Protein AF-A0A527G860-F1 (afdb_monomer_lite)

Foldseek 3Di:
DPPDPDDDDDPDDDDDDDPVQDALEDEPVVVVCCVVPVVVVCCCRPVVDDDDDDPDDPPDPVVVVVLLLQLVQQLQVPDWALPDPCSLVSSLVSSVVSCVVSVDDPVNCVVVVVVSSVVSVVVSVVCVVCRVVDPGKDAQDKADFDQDDDPSRTYIYTDRMD

Structure (mmCIF, N/CA/C/O backbone):
data_AF-A0A527G860-F1
#
_entry.id   AF-A0A527G860-F1
#
loop_
_atom_site.group_PDB
_atom_site.id
_atom_site.type_symbol
_atom_site.label_atom_id
_atom_site.label_alt_id
_atom_site.label_comp_id
_atom_site.label_asym_id
_atom_site.label_entity_id
_atom_site.label_seq_id
_atom_site.pdbx_PDB_ins_code
_atom_site.Cartn_x
_atom_site.Cartn_y
_atom_site.Cartn_z
_atom_site.occupancy
_atom_site.B_iso_or_equiv
_atom_site.auth_seq_id
_atom_site.auth_comp_id
_atom_site.auth_asym_id
_atom_site.auth_atom_id
_atom_site.pdbx_PDB_model_num
ATOM 1 N N . LEU A 1 1 ? -25.649 38.087 17.304 1.00 53.19 1 LEU A N 1
ATOM 2 C CA . LEU A 1 1 ? -26.066 36.670 17.282 1.00 53.19 1 LEU A CA 1
ATOM 3 C C . LEU A 1 1 ? -25.021 35.874 18.060 1.00 53.19 1 LEU A C 1
ATOM 5 O O . LEU A 1 1 ? -24.151 35.315 17.420 1.00 53.19 1 LEU A O 1
ATOM 9 N N . ASP A 1 2 ? -25.034 35.932 19.401 1.00 62.81 2 ASP A N 1
ATOM 10 C CA . ASP A 1 2 ? -24.260 35.002 20.257 1.00 62.81 2 ASP A CA 1
ATOM 11 C C . ASP A 1 2 ? -24.651 35.114 21.754 1.00 62.81 2 ASP A C 1
ATOM 13 O O . ASP A 1 2 ? -23.828 35.273 22.649 1.00 62.81 2 ASP A O 1
ATOM 17 N N . THR A 1 3 ? -25.956 35.117 22.043 1.00 73.69 3 THR A N 1
ATOM 18 C CA . THR A 1 3 ? -26.522 35.189 23.409 1.00 73.69 3 THR A CA 1
ATOM 19 C C . THR A 1 3 ? -27.064 33.830 23.869 1.00 73.69 3 THR A C 1
ATOM 21 O O . THR A 1 3 ? -28.072 33.754 24.569 1.00 73.69 3 THR A O 1
ATOM 24 N N . GLY A 1 4 ? -26.431 32.738 23.434 1.00 80.44 4 GLY A N 1
ATOM 25 C CA . GLY A 1 4 ? -26.739 31.395 23.925 1.00 80.44 4 GLY A CA 1
ATOM 26 C C . GLY A 1 4 ? -26.104 31.140 25.299 1.00 80.44 4 GLY A C 1
ATOM 27 O O . GLY A 1 4 ? -25.052 31.711 25.600 1.00 80.44 4 GLY A O 1
ATOM 28 N N . PRO A 1 5 ? -26.706 30.295 26.156 1.00 80.69 5 PRO A N 1
ATOM 29 C CA . PRO A 1 5 ? -26.067 29.879 27.399 1.00 80.69 5 PRO A CA 1
ATOM 30 C C . PRO A 1 5 ? -24.734 29.182 27.097 1.00 80.69 5 PRO A C 1
ATOM 32 O O . PRO A 1 5 ? -24.641 28.370 26.176 1.00 80.69 5 PRO A O 1
ATOM 35 N N . ARG A 1 6 ? -23.695 29.492 27.884 1.00 78.38 6 ARG A N 1
ATOM 36 C CA . ARG A 1 6 ? -22.412 28.781 27.824 1.00 78.38 6 ARG A CA 1
ATOM 37 C C . ARG A 1 6 ? -22.654 27.304 28.119 1.00 78.38 6 ARG A C 1
ATOM 39 O O . ARG A 1 6 ? -23.093 26.965 29.214 1.00 78.38 6 ARG A O 1
ATOM 46 N N . GLN A 1 7 ? -22.368 26.452 27.143 1.00 84.31 7 GLN A N 1
ATOM 47 C CA . GLN A 1 7 ? -22.425 25.007 27.296 1.00 84.31 7 GLN A CA 1
ATOM 48 C C . GLN A 1 7 ? -21.016 24.468 27.524 1.00 84.31 7 GLN A C 1
ATOM 50 O O . GLN A 1 7 ? -20.087 24.815 26.792 1.00 84.31 7 GLN A O 1
ATOM 55 N N . ASP A 1 8 ? -20.866 23.622 28.538 1.00 85.62 8 ASP A N 1
ATOM 56 C CA . ASP A 1 8 ? -19.604 22.938 28.791 1.00 85.62 8 ASP A CA 1
ATOM 57 C C . ASP A 1 8 ? -19.273 21.972 27.648 1.00 85.62 8 ASP A C 1
ATOM 59 O O . ASP A 1 8 ? -20.151 21.335 27.056 1.00 85.62 8 ASP A O 1
ATOM 63 N N . PHE A 1 9 ? -17.981 21.841 27.344 1.00 83.56 9 PHE A N 1
ATOM 64 C CA . PHE A 1 9 ? -17.512 20.850 26.383 1.00 83.56 9 PHE A CA 1
ATOM 65 C C . PHE A 1 9 ? -17.802 19.433 26.883 1.00 83.56 9 PHE A C 1
ATOM 67 O O . PHE A 1 9 ? -17.647 19.130 28.068 1.00 83.56 9 PHE A O 1
ATOM 74 N N . ALA A 1 10 ? -18.156 18.536 25.961 1.00 82.94 10 ALA A N 1
ATOM 75 C CA . ALA A 1 10 ? -18.294 17.124 26.287 1.00 82.94 10 ALA A CA 1
ATOM 76 C C . ALA A 1 10 ? -16.963 16.572 26.846 1.00 82.94 10 ALA A C 1
ATOM 78 O O . ALA A 1 10 ? -15.895 16.852 26.286 1.00 82.94 10 ALA A O 1
ATOM 79 N N . PRO A 1 11 ? -16.997 15.778 27.932 1.00 84.81 11 PRO A N 1
ATOM 80 C CA . PRO A 1 11 ? -15.796 15.160 28.472 1.00 84.81 11 PRO A CA 1
ATOM 81 C C . PRO A 1 11 ? -15.183 14.199 27.448 1.00 84.81 11 PRO A C 1
ATOM 83 O O . PRO A 1 11 ? -15.885 13.608 26.624 1.00 84.81 11 PRO A O 1
ATOM 86 N N . ARG A 1 12 ? -13.859 14.010 27.517 1.00 79.19 12 ARG A N 1
ATOM 87 C CA . ARG A 1 12 ? -13.165 13.057 26.639 1.00 79.19 12 ARG A CA 1
ATOM 88 C C . ARG A 1 12 ? -13.787 11.659 26.788 1.00 79.19 12 ARG A C 1
ATOM 90 O O . ARG A 1 12 ? -13.852 11.161 27.915 1.00 79.19 12 ARG A O 1
ATOM 97 N N . PRO A 1 13 ? -14.211 11.012 25.687 1.00 77.50 13 PRO A N 1
ATOM 98 C CA . PRO A 1 13 ? -14.780 9.672 25.750 1.00 77.50 13 PRO A CA 1
ATOM 99 C C . PRO A 1 13 ? -13.743 8.684 26.295 1.00 77.50 13 PRO A C 1
ATOM 101 O O . PRO A 1 13 ? -12.568 8.787 25.973 1.00 77.50 13 PRO A O 1
ATOM 104 N N . GLN A 1 14 ? -14.166 7.720 27.114 1.00 85.81 14 GLN A N 1
ATOM 105 C CA . GLN A 1 14 ? -13.299 6.666 27.663 1.00 85.81 14 GLN A CA 1
ATOM 106 C C . GLN A 1 14 ? -13.870 5.278 27.326 1.00 85.81 14 GLN A C 1
ATOM 108 O O . GLN A 1 14 ? -14.407 4.599 28.206 1.00 85.81 14 GLN A O 1
ATOM 113 N N . PRO A 1 15 ? -13.827 4.855 26.050 1.00 82.88 15 PRO A N 1
ATOM 114 C CA . PRO A 1 15 ? -14.430 3.609 25.607 1.00 82.88 15 PRO A CA 1
ATOM 115 C C . PRO A 1 15 ? -13.745 2.418 26.280 1.00 82.88 15 PRO A C 1
ATOM 117 O O . PRO A 1 15 ? -12.529 2.244 26.209 1.00 82.88 15 PRO A O 1
ATOM 120 N N . LYS A 1 16 ? -14.552 1.573 26.922 1.00 89.62 16 LYS A N 1
ATOM 121 C CA . LYS A 1 16 ? -14.124 0.320 27.557 1.00 89.62 16 LYS A CA 1
ATOM 122 C C . LYS A 1 16 ? -14.921 -0.844 26.964 1.00 89.62 16 LYS A C 1
ATOM 124 O O . LYS A 1 16 ? -15.790 -1.388 27.642 1.00 89.62 16 LYS A O 1
ATOM 129 N N . PRO A 1 17 ? -14.675 -1.213 25.693 1.00 88.31 17 PRO A N 1
ATOM 130 C CA . PRO A 1 17 ? -15.416 -2.292 25.055 1.00 88.31 17 PRO A CA 1
ATOM 131 C C . PRO A 1 17 ? -15.247 -3.615 25.821 1.00 88.31 17 PRO A C 1
ATOM 133 O O . PRO A 1 17 ? -14.132 -3.912 26.289 1.00 88.31 17 PRO A O 1
ATOM 136 N N . PRO A 1 18 ? -16.318 -4.424 25.948 1.00 91.88 18 PRO A N 1
ATOM 137 C CA . PRO A 1 18 ? -16.231 -5.751 26.549 1.00 91.88 18 PRO A CA 1
ATOM 138 C C . PRO A 1 18 ? -15.277 -6.640 25.745 1.00 91.88 18 PRO A C 1
ATOM 140 O O . PRO A 1 18 ? -15.093 -6.441 24.547 1.00 91.88 18 PRO A O 1
ATOM 143 N N . LEU A 1 19 ? -14.648 -7.622 26.399 1.00 90.00 19 LEU A N 1
ATOM 144 C CA . LEU A 1 19 ? -13.628 -8.475 25.767 1.00 90.00 19 LEU A CA 1
ATOM 145 C C . LEU A 1 19 ? -14.137 -9.178 24.502 1.00 90.00 19 LEU A C 1
ATOM 147 O O . LEU A 1 19 ? -13.385 -9.305 23.542 1.00 90.00 19 LEU A O 1
ATOM 151 N N . SER A 1 20 ? -15.413 -9.564 24.483 1.00 92.25 20 SER A N 1
ATOM 152 C CA . SER A 1 20 ? -16.052 -10.278 23.374 1.00 92.25 20 SER A CA 1
ATOM 153 C C . SER A 1 20 ? -16.081 -9.508 22.053 1.00 92.25 20 SER A C 1
ATOM 155 O O . SER A 1 20 ? -16.144 -10.138 21.004 1.00 92.25 20 SER A O 1
ATOM 157 N N . VAL A 1 21 ? -16.033 -8.170 22.084 1.00 91.19 21 VAL A N 1
ATOM 158 C CA . VAL A 1 21 ? -16.080 -7.333 20.869 1.00 91.19 21 VAL A CA 1
ATOM 159 C C . VAL A 1 21 ? -14.720 -6.748 20.498 1.00 91.19 21 VAL A C 1
ATOM 161 O O . VAL A 1 21 ? -14.600 -6.041 19.500 1.00 91.19 21 VAL A O 1
ATOM 164 N N . ARG A 1 22 ? -13.678 -6.998 21.300 1.00 90.94 22 ARG A N 1
ATOM 165 C CA . ARG A 1 22 ? -12.341 -6.478 21.003 1.00 90.94 22 ARG A CA 1
ATOM 166 C C . ARG A 1 22 ? -11.756 -7.230 19.806 1.00 90.94 22 ARG A C 1
ATOM 168 O O . ARG A 1 22 ? -11.769 -8.461 19.813 1.00 90.94 22 ARG A O 1
ATOM 175 N N . PRO A 1 23 ? -11.199 -6.531 18.802 1.00 91.88 23 PRO A N 1
ATOM 176 C CA . PRO A 1 23 ? -10.572 -7.201 17.673 1.00 91.88 23 PRO A CA 1
ATOM 177 C C . PRO A 1 23 ? -9.392 -8.063 18.133 1.00 91.88 23 PRO A C 1
ATOM 179 O O . PRO A 1 23 ? -8.507 -7.599 18.849 1.00 91.88 23 PRO A O 1
ATOM 182 N N . THR A 1 24 ? -9.367 -9.317 17.688 1.00 93.19 24 THR A N 1
ATOM 183 C CA . THR A 1 24 ? -8.260 -10.269 17.903 1.00 93.19 24 THR A CA 1
ATOM 184 C C . THR A 1 24 ? -7.336 -10.366 16.688 1.00 93.19 24 THR A C 1
ATOM 186 O O . THR A 1 24 ? -6.396 -11.162 16.656 1.00 93.19 24 THR A O 1
ATOM 189 N N . HIS A 1 25 ? -7.602 -9.552 15.667 1.00 94.19 25 HIS A N 1
ATOM 190 C CA . HIS A 1 25 ? -6.866 -9.523 14.417 1.00 94.19 25 HIS A CA 1
ATOM 191 C C . HIS A 1 25 ? -6.735 -8.096 13.886 1.00 94.19 25 HIS A C 1
ATOM 193 O O . HIS A 1 25 ? -7.743 -7.379 13.821 1.00 94.19 25 HIS A O 1
ATOM 199 N N . PHE A 1 26 ? -5.522 -7.747 13.452 1.00 94.38 26 PHE A N 1
ATOM 200 C CA . PHE A 1 26 ? -5.178 -6.449 12.873 1.00 94.38 26 PHE A CA 1
ATOM 201 C C . PHE A 1 26 ? -4.317 -6.611 11.616 1.00 94.38 26 PHE A C 1
ATOM 203 O O . PHE A 1 26 ? -3.523 -7.550 11.509 1.00 94.38 26 PHE A O 1
ATOM 210 N N . SER A 1 27 ? -4.423 -5.673 10.674 1.00 94.12 27 SER A N 1
ATOM 211 C CA . SER A 1 27 ? -3.380 -5.524 9.654 1.00 94.12 27 SER A CA 1
ATOM 212 C C . SER A 1 27 ? -2.168 -4.785 10.232 1.00 94.12 27 SER A C 1
ATOM 214 O O . SER A 1 27 ? -2.297 -4.008 11.179 1.00 94.12 27 SER A O 1
ATOM 216 N N . VAL A 1 28 ? -0.985 -4.972 9.643 1.00 91.25 28 VAL A N 1
ATOM 217 C CA . VAL A 1 28 ? 0.223 -4.216 10.035 1.00 91.25 28 VAL A CA 1
ATOM 218 C C . VAL A 1 28 ? 0.019 -2.695 9.948 1.00 91.25 28 VAL A C 1
ATOM 220 O O . VAL A 1 28 ? 0.472 -1.963 10.822 1.00 91.25 28 VAL A O 1
ATOM 223 N N . THR A 1 29 ? -0.747 -2.221 8.961 1.00 89.75 29 THR A N 1
ATOM 224 C CA . THR A 1 29 ? -1.124 -0.805 8.808 1.00 89.75 29 THR A CA 1
ATOM 225 C C . THR A 1 29 ? -2.142 -0.344 9.857 1.00 89.75 29 THR A C 1
ATOM 227 O O . THR A 1 29 ? -2.080 0.782 10.352 1.00 89.75 29 THR A O 1
ATOM 230 N N . GLU A 1 30 ? -3.074 -1.214 10.252 1.00 92.69 30 GLU A N 1
ATOM 231 C CA . GLU A 1 30 ? -4.047 -0.915 11.304 1.00 92.69 30 GLU A CA 1
ATOM 232 C C . GLU A 1 30 ? -3.372 -0.813 12.676 1.00 92.69 30 GLU A C 1
ATOM 234 O O . GLU A 1 30 ? -3.803 -0.005 13.491 1.00 92.69 30 GLU A O 1
ATOM 239 N N . ILE A 1 31 ? -2.276 -1.542 12.924 1.00 92.44 31 ILE A N 1
ATOM 240 C CA . ILE A 1 31 ? -1.489 -1.404 14.161 1.00 92.44 31 ILE A CA 1
ATOM 241 C C . ILE A 1 31 ? -0.874 -0.010 14.303 1.00 92.44 31 ILE A C 1
ATOM 243 O 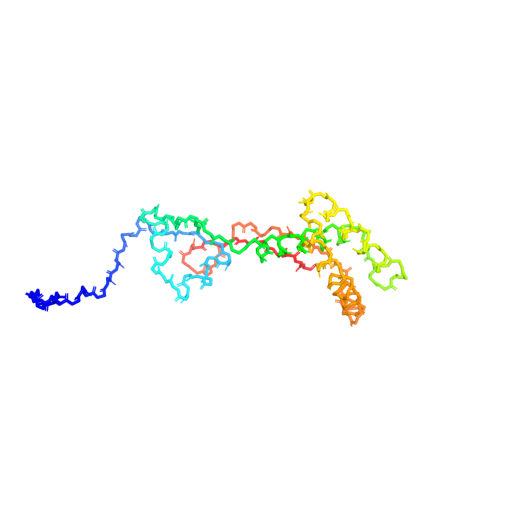O . ILE A 1 31 ? -0.885 0.553 15.401 1.00 92.44 31 ILE A O 1
ATOM 247 N N . GLU A 1 32 ? -0.380 0.584 13.216 1.00 91.12 32 GLU A N 1
ATOM 248 C CA . GLU A 1 32 ? 0.097 1.970 13.244 1.00 91.12 32 GLU A CA 1
ATOM 249 C C . GLU A 1 32 ? -1.035 2.925 13.646 1.00 91.12 32 GLU A C 1
ATOM 251 O O . GLU A 1 32 ? -0.864 3.775 14.527 1.00 91.12 32 GLU A O 1
ATOM 256 N N . THR A 1 33 ? -2.222 2.720 13.064 1.00 92.00 33 THR A N 1
ATOM 257 C CA . THR A 1 33 ? -3.422 3.488 13.410 1.00 92.00 33 THR A CA 1
ATOM 258 C C . THR A 1 33 ? -3.812 3.265 14.865 1.00 92.00 33 THR A C 1
ATOM 260 O O . THR A 1 33 ? -4.043 4.236 15.566 1.00 92.00 33 THR A O 1
ATOM 263 N N . LEU A 1 34 ? -3.812 2.028 15.362 1.00 91.81 34 LEU A N 1
ATOM 264 C CA . LEU A 1 34 ? -4.136 1.699 16.750 1.00 91.81 34 LEU A CA 1
ATOM 265 C C . LEU A 1 34 ? -3.211 2.413 17.741 1.00 91.81 34 LEU A C 1
ATOM 267 O O . LEU A 1 34 ? -3.669 2.904 18.771 1.00 91.81 34 LEU A O 1
ATOM 271 N N . ARG A 1 35 ? -1.913 2.477 17.429 1.00 92.00 35 ARG A N 1
ATOM 272 C CA . ARG A 1 35 ? -0.918 3.158 18.263 1.00 92.00 35 ARG A CA 1
ATOM 273 C C . ARG A 1 35 ? -1.111 4.677 18.261 1.00 92.00 35 ARG A C 1
ATOM 275 O O . ARG A 1 35 ? -0.916 5.304 19.299 1.00 92.00 35 ARG A O 1
ATOM 282 N N . ARG A 1 36 ? -1.443 5.266 17.108 1.00 92.12 36 ARG A N 1
ATOM 283 C CA . ARG A 1 36 ? -1.589 6.723 16.941 1.00 92.12 36 ARG A CA 1
ATOM 284 C C . ARG A 1 36 ? -2.960 7.240 17.383 1.00 92.12 36 ARG A C 1
ATOM 286 O O . ARG A 1 36 ? -3.045 8.294 18.003 1.00 92.12 36 ARG A O 1
ATOM 293 N N . ASP A 1 37 ? -4.010 6.512 17.035 1.00 90.62 37 ASP A N 1
ATOM 294 C CA . ASP A 1 37 ? -5.417 6.841 17.237 1.00 90.62 37 ASP A CA 1
ATOM 295 C C . ASP A 1 37 ? -6.239 5.564 17.536 1.00 90.62 37 ASP A C 1
ATOM 297 O O . ASP A 1 37 ? -6.863 4.966 16.648 1.00 90.62 37 ASP A O 1
ATOM 301 N N . PRO A 1 38 ? -6.280 5.131 18.807 1.00 90.38 38 PRO A N 1
ATOM 302 C CA . PRO A 1 38 ? -7.091 3.985 19.205 1.00 90.38 38 PRO A CA 1
ATOM 303 C C . PRO A 1 38 ? -8.603 4.240 19.065 1.00 90.38 38 PRO A C 1
ATOM 305 O O . PRO A 1 38 ? -9.371 3.279 18.972 1.00 90.38 38 PRO A O 1
ATOM 308 N N . TYR A 1 39 ? -9.052 5.504 19.018 1.00 89.00 39 TYR A N 1
ATOM 309 C CA . TYR A 1 39 ? -10.467 5.835 18.828 1.00 89.00 39 TYR A CA 1
ATOM 310 C C . TYR A 1 39 ? -10.918 5.569 17.397 1.00 89.00 39 TYR A C 1
ATOM 312 O O . TYR A 1 39 ? -12.029 5.077 17.211 1.00 89.00 39 TYR A O 1
ATOM 320 N N . ALA A 1 40 ? -10.065 5.808 16.399 1.00 90.62 40 ALA A N 1
ATOM 321 C CA . ALA A 1 40 ? -10.356 5.442 15.014 1.00 90.62 40 ALA A CA 1
ATOM 322 C C . ALA A 1 40 ? -10.586 3.931 14.862 1.00 90.62 40 ALA A C 1
ATOM 324 O O . ALA A 1 40 ? -11.531 3.509 14.191 1.00 90.62 40 ALA A O 1
ATOM 325 N N . VAL A 1 41 ? -9.768 3.107 15.528 1.00 91.94 41 VAL A N 1
ATOM 326 C CA . VAL A 1 41 ? -9.943 1.646 15.520 1.00 91.94 41 VAL A CA 1
ATOM 327 C C . VAL A 1 41 ? -11.221 1.244 16.254 1.00 91.94 41 VAL A C 1
ATOM 329 O O . VAL A 1 41 ? -11.972 0.414 15.749 1.00 91.94 41 VAL A O 1
ATOM 332 N N . TYR A 1 42 ? -11.518 1.858 17.401 1.00 91.69 42 TYR A N 1
ATOM 333 C CA . TYR A 1 42 ? -12.770 1.628 18.127 1.00 91.69 42 TYR A CA 1
ATOM 334 C C . TYR A 1 42 ? -14.005 1.980 17.282 1.00 91.69 42 TYR A C 1
ATOM 336 O O . TYR A 1 42 ? -14.895 1.147 17.106 1.00 91.69 42 TYR A O 1
ATOM 344 N N . ALA A 1 43 ? -14.046 3.185 16.712 1.00 91.88 43 ALA A N 1
ATOM 345 C CA . ALA A 1 43 ? -15.151 3.650 15.883 1.00 91.88 43 ALA A CA 1
ATOM 346 C C . ALA A 1 43 ? -15.376 2.718 14.685 1.00 91.88 43 ALA A C 1
ATOM 348 O O . ALA A 1 43 ? -16.498 2.281 14.447 1.00 91.88 43 ALA A O 1
ATOM 349 N N . ARG A 1 44 ? -14.301 2.329 13.991 1.00 92.06 44 ARG A N 1
ATOM 350 C CA . ARG A 1 44 ? -14.385 1.449 12.822 1.00 92.06 44 ARG A CA 1
ATOM 351 C C . ARG A 1 44 ? -14.762 0.013 13.176 1.00 92.06 44 ARG A C 1
ATOM 353 O O . ARG A 1 44 ? -15.650 -0.560 12.556 1.00 92.06 44 ARG A O 1
ATOM 360 N N . ARG A 1 45 ? -14.058 -0.601 14.130 1.00 92.38 45 ARG A N 1
ATOM 361 C CA . ARG A 1 45 ? -14.121 -2.054 14.374 1.00 92.38 45 ARG A CA 1
ATOM 362 C C . ARG A 1 45 ? -15.207 -2.460 15.359 1.00 92.38 45 ARG A C 1
ATOM 364 O O . ARG A 1 45 ? -15.630 -3.609 15.321 1.00 92.38 45 ARG A O 1
ATOM 371 N N . ILE A 1 46 ? -15.627 -1.551 16.239 1.00 92.88 46 ILE A N 1
ATOM 372 C CA . ILE A 1 46 ? -16.599 -1.847 17.299 1.00 92.88 46 ILE A CA 1
ATOM 373 C C . ILE A 1 46 ? -17.916 -1.116 17.048 1.00 92.88 46 ILE A C 1
ATOM 375 O O . ILE A 1 46 ? -18.968 -1.733 17.168 1.00 92.88 46 ILE A O 1
ATOM 379 N N . LEU A 1 47 ? -17.880 0.164 16.660 1.00 92.19 47 LEU A N 1
ATOM 380 C CA . LEU A 1 47 ? -19.106 0.907 16.332 1.00 92.19 47 LEU A CA 1
ATOM 381 C C . LEU A 1 47 ? -19.547 0.758 14.867 1.00 92.19 47 LEU A C 1
ATOM 383 O O . LEU A 1 47 ? -20.658 1.159 14.534 1.00 92.19 47 LEU A O 1
ATOM 387 N N . GLY A 1 48 ? -18.699 0.210 13.992 1.00 91.00 48 GLY A N 1
ATOM 388 C CA . GLY A 1 48 ? -19.002 0.065 12.564 1.00 91.00 48 GLY A CA 1
ATOM 389 C C . GLY A 1 48 ? -19.057 1.392 11.801 1.00 91.00 48 GLY A C 1
ATOM 390 O O . GLY A 1 48 ? -19.661 1.464 10.734 1.00 91.00 48 GLY A O 1
ATOM 391 N N . LEU A 1 49 ? -18.448 2.451 12.339 1.00 91.38 49 LEU A N 1
ATOM 392 C CA . LEU A 1 49 ? -18.442 3.773 11.724 1.00 91.38 49 LEU A CA 1
ATOM 393 C C . LEU A 1 49 ? -17.336 3.858 10.675 1.00 91.38 49 LEU A C 1
ATOM 395 O O . LEU A 1 49 ? -16.149 3.728 10.984 1.00 91.38 49 LEU A O 1
ATOM 399 N N . MET A 1 50 ? -17.735 4.116 9.434 1.00 83.12 50 MET A N 1
ATOM 400 C CA . MET A 1 50 ? -16.820 4.370 8.329 1.00 83.12 50 MET A CA 1
ATOM 401 C C . MET A 1 50 ? -16.807 5.869 8.021 1.00 83.12 50 MET A C 1
ATOM 403 O O . MET A 1 50 ? -17.872 6.491 8.015 1.00 83.12 50 MET A O 1
ATOM 407 N N . PRO A 1 51 ? -15.625 6.471 7.796 1.00 80.38 51 PRO A N 1
ATOM 408 C CA . PRO A 1 51 ? -15.567 7.843 7.318 1.00 80.38 51 PRO A CA 1
ATOM 409 C C . PRO A 1 51 ? -16.285 7.928 5.970 1.00 80.38 51 PRO A C 1
ATOM 411 O O . PRO A 1 51 ? -16.136 7.040 5.132 1.00 80.38 51 PRO A O 1
ATOM 414 N N . LEU A 1 52 ? -17.066 8.989 5.780 1.00 79.06 52 LEU A N 1
ATOM 415 C CA . LEU A 1 52 ? -17.650 9.288 4.480 1.00 79.06 52 LEU A CA 1
ATOM 416 C C . LEU A 1 52 ? -16.540 9.695 3.513 1.00 79.06 52 LEU A C 1
ATOM 418 O O . LEU A 1 52 ? -15.586 10.377 3.905 1.00 79.06 52 LEU A O 1
ATOM 422 N N . ASP A 1 53 ? -16.692 9.304 2.253 1.00 69.31 53 ASP A N 1
ATOM 423 C CA . ASP A 1 53 ? -15.814 9.787 1.200 1.00 69.31 53 ASP A CA 1
ATOM 424 C C . ASP A 1 53 ? -15.926 11.310 1.090 1.00 69.31 53 ASP A C 1
ATOM 426 O O . ASP A 1 53 ? -17.003 11.901 1.220 1.00 69.31 53 ASP A O 1
ATOM 430 N N . GLN A 1 54 ? -14.784 11.966 0.888 1.00 64.62 54 GLN A N 1
ATOM 431 C CA . GLN A 1 54 ? -14.762 13.409 0.694 1.00 64.62 54 GLN A CA 1
ATOM 432 C C . GLN A 1 54 ? -15.495 13.751 -0.603 1.00 64.62 54 GLN A C 1
ATOM 434 O O . GLN A 1 54 ? -15.166 13.225 -1.662 1.00 64.62 54 GLN A O 1
ATOM 439 N N . VAL A 1 55 ? -16.455 14.675 -0.515 1.00 58.41 55 VAL A N 1
ATOM 440 C CA . VAL A 1 55 ? -17.234 15.158 -1.669 1.00 58.41 55 VAL A CA 1
ATOM 441 C C . VAL A 1 55 ? -16.326 15.807 -2.722 1.00 58.41 55 VAL A C 1
ATOM 443 O O . VAL A 1 55 ? -16.601 15.729 -3.914 1.00 58.41 55 VAL A O 1
ATOM 446 N N . ILE A 1 56 ? -15.223 16.415 -2.278 1.00 50.47 56 ILE A N 1
ATOM 447 C CA . ILE A 1 56 ? -14.165 16.964 -3.124 1.00 50.47 56 ILE A CA 1
ATOM 448 C C . ILE A 1 56 ? -12.858 16.334 -2.646 1.00 50.47 56 ILE A C 1
ATOM 450 O O . ILE A 1 56 ? -12.296 16.748 -1.634 1.00 50.47 56 ILE A O 1
ATOM 454 N N . ARG A 1 57 ? -12.407 15.291 -3.341 1.00 55.31 57 ARG A N 1
ATOM 455 C CA . ARG A 1 57 ? -11.061 14.733 -3.182 1.00 55.31 57 ARG A CA 1
ATOM 456 C C . ARG A 1 57 ? -10.168 15.416 -4.213 1.00 55.31 57 ARG A C 1
ATOM 458 O O . ARG A 1 57 ? -10.572 15.498 -5.367 1.00 55.31 57 ARG A O 1
ATOM 465 N N . ASP A 1 58 ? -8.977 15.870 -3.819 1.00 53.12 58 ASP A N 1
ATOM 466 C CA . ASP A 1 58 ? -7.940 16.244 -4.789 1.00 53.12 58 ASP A CA 1
ATOM 467 C C . ASP A 1 58 ? -7.666 15.017 -5.672 1.00 53.12 58 ASP A C 1
ATOM 469 O O . ASP A 1 58 ? -7.159 14.010 -5.158 1.00 53.12 58 ASP A O 1
ATOM 473 N N . PRO A 1 59 ? -8.033 15.039 -6.964 1.00 52.34 59 PRO A N 1
ATOM 474 C CA . PRO A 1 59 ? -7.828 13.891 -7.821 1.00 52.34 59 PRO A CA 1
ATOM 475 C C . PRO A 1 59 ? -6.320 13.688 -7.973 1.00 52.34 59 PRO A C 1
ATOM 477 O O . PRO A 1 59 ? -5.609 14.538 -8.509 1.00 52.34 59 PRO A O 1
ATOM 480 N N . GLY A 1 60 ? -5.808 12.563 -7.477 1.00 66.56 60 GLY A N 1
ATOM 481 C CA . GLY A 1 60 ? -4.560 12.021 -7.982 1.00 66.56 60 GLY A CA 1
ATOM 482 C C . GLY A 1 60 ? -3.476 11.669 -6.970 1.00 66.56 60 GLY A C 1
ATOM 483 O O . GLY A 1 60 ? -2.547 10.959 -7.335 1.00 66.56 60 GLY A O 1
ATOM 484 N N . ALA A 1 61 ? -3.517 12.103 -5.708 1.00 65.25 61 ALA A N 1
ATOM 485 C CA . ALA A 1 61 ? -2.441 11.734 -4.775 1.00 65.25 61 ALA A CA 1
ATOM 486 C C . ALA A 1 61 ? -2.471 10.238 -4.410 1.00 65.25 61 ALA A C 1
ATOM 488 O O . ALA A 1 61 ? -1.426 9.582 -4.413 1.00 65.25 61 ALA A O 1
ATOM 489 N N . ALA A 1 62 ? -3.663 9.706 -4.123 1.00 71.19 62 ALA A N 1
ATOM 490 C CA . ALA A 1 62 ? -3.860 8.290 -3.821 1.00 71.19 62 ALA A CA 1
ATOM 491 C C . ALA A 1 62 ? -3.717 7.439 -5.090 1.00 71.19 62 ALA A C 1
ATOM 493 O O . ALA A 1 62 ? -3.014 6.432 -5.080 1.00 71.19 62 ALA A O 1
ATOM 494 N N . GLU A 1 63 ? -4.302 7.902 -6.194 1.00 79.38 63 GLU A N 1
ATOM 495 C CA . GLU A 1 63 ? -4.276 7.239 -7.496 1.00 79.38 63 GLU A CA 1
ATOM 496 C C . GLU A 1 63 ? -2.841 7.139 -8.035 1.00 79.38 63 GLU A C 1
ATOM 498 O O . GLU A 1 63 ? -2.450 6.093 -8.545 1.00 79.38 63 GLU A O 1
ATOM 503 N N . ARG A 1 64 ? -2.008 8.173 -7.835 1.00 85.12 64 ARG A N 1
ATOM 504 C CA . ARG A 1 64 ? -0.576 8.126 -8.166 1.00 85.12 64 ARG A CA 1
ATOM 505 C C . ARG A 1 64 ? 0.169 7.081 -7.348 1.00 85.12 64 ARG A C 1
ATOM 507 O O . ARG A 1 64 ? 1.016 6.384 -7.893 1.00 85.12 64 ARG A O 1
ATOM 514 N N . GLY A 1 65 ? -0.113 6.999 -6.047 1.00 83.38 65 GLY A N 1
ATOM 515 C CA . GLY A 1 65 ? 0.494 5.998 -5.171 1.00 83.38 65 GLY A CA 1
ATOM 516 C C . GLY A 1 65 ? 0.176 4.587 -5.655 1.00 83.38 65 GLY A C 1
ATOM 517 O O . GLY A 1 65 ? 1.090 3.807 -5.908 1.00 83.38 65 GLY A O 1
ATOM 518 N N . THR A 1 66 ? -1.108 4.296 -5.871 1.00 87.94 66 THR A N 1
ATOM 519 C CA . THR A 1 66 ? -1.571 3.010 -6.411 1.00 87.94 66 THR A CA 1
ATOM 520 C C . THR A 1 66 ? -0.945 2.698 -7.769 1.00 87.94 66 THR A C 1
ATOM 522 O O . THR A 1 66 ? -0.445 1.593 -7.961 1.00 87.94 66 THR A O 1
ATOM 525 N N . LEU A 1 67 ? -0.900 3.673 -8.682 1.00 91.50 67 LEU A N 1
ATOM 526 C CA . LEU A 1 67 ? -0.280 3.509 -9.995 1.00 91.50 67 LEU A CA 1
ATOM 527 C C . LEU A 1 67 ? 1.208 3.153 -9.879 1.00 91.50 67 LEU A C 1
ATOM 529 O O . LEU A 1 67 ? 1.679 2.237 -10.543 1.00 91.50 67 LEU A O 1
ATOM 533 N N . PHE A 1 68 ? 1.957 3.850 -9.025 1.00 89.75 68 PHE A N 1
ATOM 534 C CA . PHE A 1 68 ? 3.393 3.607 -8.877 1.00 89.75 68 PHE A CA 1
ATOM 535 C C . PHE A 1 68 ? 3.682 2.248 -8.232 1.00 89.75 68 PHE A C 1
ATOM 537 O O . PHE A 1 68 ? 4.616 1.572 -8.662 1.00 89.75 68 PHE A O 1
ATOM 544 N N . HIS A 1 69 ? 2.862 1.818 -7.269 1.00 87.81 69 HIS A N 1
ATOM 545 C CA . HIS A 1 69 ? 2.938 0.461 -6.722 1.00 87.81 69 HIS A CA 1
ATOM 546 C C . HIS A 1 69 ? 2.687 -0.597 -7.804 1.00 87.81 69 HIS A C 1
ATOM 548 O O . HIS A 1 69 ? 3.507 -1.499 -7.962 1.00 87.81 69 HIS A O 1
ATOM 554 N N . ALA A 1 70 ? 1.639 -0.439 -8.621 1.00 90.69 70 ALA A N 1
ATOM 555 C CA . ALA A 1 70 ? 1.334 -1.371 -9.709 1.00 90.69 70 ALA A CA 1
ATOM 556 C C . ALA A 1 70 ? 2.487 -1.491 -10.724 1.00 90.69 70 ALA A C 1
ATOM 558 O O . ALA A 1 70 ? 2.838 -2.593 -11.148 1.00 90.69 70 ALA A O 1
ATOM 559 N N . ILE A 1 71 ? 3.135 -0.371 -11.060 1.00 92.81 71 ILE A N 1
ATOM 560 C CA . ILE A 1 71 ? 4.293 -0.363 -11.963 1.00 92.81 71 ILE A CA 1
ATOM 561 C C . ILE A 1 71 ? 5.465 -1.152 -11.372 1.00 92.81 71 ILE A C 1
ATOM 563 O O . ILE A 1 71 ? 6.089 -1.952 -12.071 1.00 92.81 71 ILE A O 1
ATOM 567 N N . LEU A 1 72 ? 5.782 -0.933 -10.092 1.00 89.00 72 LEU A N 1
ATOM 568 C CA . LEU A 1 72 ? 6.885 -1.630 -9.427 1.00 89.00 72 LEU A CA 1
ATOM 569 C C . LEU A 1 72 ? 6.598 -3.117 -9.234 1.00 89.00 72 LEU A C 1
ATOM 571 O O . LEU A 1 72 ? 7.519 -3.930 -9.353 1.00 89.00 72 LEU A O 1
ATOM 575 N N . HIS A 1 73 ? 5.340 -3.472 -8.988 1.00 87.75 73 HIS A N 1
ATOM 576 C CA . HIS A 1 73 ? 4.894 -4.856 -8.949 1.00 87.75 73 HIS A CA 1
ATOM 577 C C . HIS A 1 73 ? 5.123 -5.544 -10.301 1.00 87.75 73 HIS A C 1
ATOM 579 O O . HIS A 1 73 ? 5.840 -6.546 -10.374 1.00 87.75 73 HIS A O 1
ATOM 585 N N . LEU A 1 74 ? 4.608 -4.952 -11.386 1.00 89.44 74 LEU A N 1
ATOM 586 C CA . LEU A 1 74 ? 4.775 -5.474 -12.743 1.00 89.44 74 LEU A CA 1
ATOM 587 C C . LEU A 1 74 ? 6.259 -5.596 -13.125 1.00 89.44 74 LEU A C 1
ATOM 589 O O . LEU A 1 74 ? 6.692 -6.619 -13.658 1.00 89.44 74 LEU A O 1
ATOM 593 N N . PHE A 1 75 ? 7.061 -4.581 -12.795 1.00 88.69 75 PHE A N 1
ATOM 594 C CA . PHE A 1 75 ? 8.501 -4.598 -13.031 1.00 88.69 75 PHE A CA 1
ATOM 595 C C . PHE A 1 75 ? 9.198 -5.746 -12.290 1.00 88.69 75 PHE A C 1
ATOM 597 O O . PHE A 1 75 ? 9.958 -6.493 -12.909 1.00 88.69 75 PHE A O 1
ATOM 604 N N . SER A 1 76 ? 8.900 -5.929 -11.001 1.00 83.00 76 SER A N 1
ATOM 605 C CA . SER A 1 76 ? 9.522 -6.958 -10.155 1.00 83.00 76 SER A CA 1
ATOM 606 C C . SER A 1 76 ? 9.236 -8.384 -10.635 1.00 83.00 76 SER A C 1
ATOM 608 O O . SER A 1 76 ? 10.065 -9.269 -10.435 1.00 83.00 76 SER A O 1
ATOM 610 N N . GLY A 1 77 ? 8.097 -8.612 -11.298 1.00 79.75 77 GLY A N 1
ATOM 611 C CA . GLY A 1 77 ? 7.786 -9.888 -11.951 1.00 79.75 77 GLY A CA 1
ATOM 612 C C . GLY A 1 77 ? 8.487 -10.099 -13.301 1.00 79.75 77 GLY A C 1
ATOM 613 O O . GLY A 1 77 ? 8.625 -11.237 -13.743 1.00 79.75 77 GLY A O 1
ATOM 614 N N . SER A 1 78 ? 8.933 -9.023 -13.958 1.00 75.81 78 SER A N 1
ATOM 615 C CA . SER A 1 78 ? 9.466 -9.053 -15.331 1.00 75.81 78 SER A CA 1
ATOM 616 C C . SER A 1 78 ? 10.997 -9.047 -15.432 1.00 75.81 78 SER A C 1
ATOM 618 O O . SER A 1 78 ? 11.541 -9.609 -16.381 1.00 75.81 78 SER A O 1
ATOM 620 N N . VAL A 1 79 ? 11.710 -8.443 -14.471 1.00 70.62 79 VAL A N 1
ATOM 621 C CA . VAL A 1 79 ? 13.176 -8.294 -14.515 1.00 70.62 79 VAL A CA 1
ATOM 622 C C . VAL A 1 79 ? 13.839 -9.030 -13.354 1.00 70.62 79 VAL A C 1
ATOM 624 O O . VAL A 1 79 ? 13.692 -8.660 -12.193 1.00 70.62 79 VAL A O 1
ATOM 627 N N . ALA A 1 80 ? 14.628 -10.058 -13.683 1.00 68.69 80 ALA A N 1
ATOM 628 C CA . ALA A 1 80 ? 15.345 -10.866 -12.696 1.00 68.69 80 ALA A CA 1
ATOM 629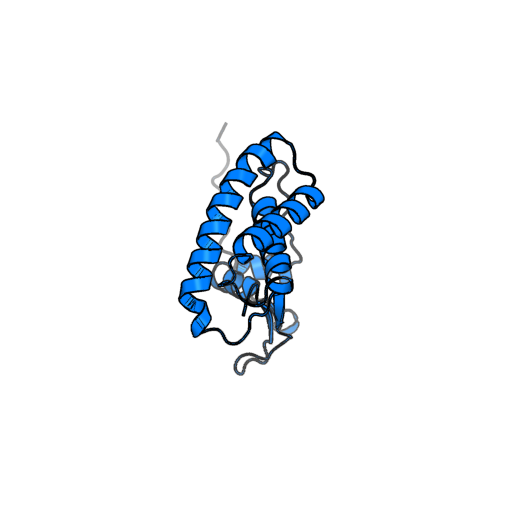 C C . ALA A 1 80 ? 16.571 -10.149 -12.092 1.00 68.69 80 ALA A C 1
ATOM 631 O O . ALA A 1 80 ? 16.841 -10.296 -10.898 1.00 68.69 80 ALA A O 1
ATOM 632 N N . ASP A 1 81 ? 17.303 -9.362 -12.894 1.00 80.31 81 ASP A N 1
ATOM 633 C CA . ASP A 1 81 ? 18.514 -8.655 -12.461 1.00 80.31 81 ASP A CA 1
ATOM 634 C C . ASP A 1 81 ? 18.478 -7.162 -12.855 1.00 80.31 81 ASP A C 1
ATOM 636 O O . ASP A 1 81 ? 18.556 -6.836 -14.045 1.00 80.31 81 ASP A O 1
ATOM 640 N N . PRO A 1 82 ? 18.401 -6.231 -11.883 1.00 80.56 82 PRO A N 1
ATOM 641 C CA . PRO A 1 82 ? 18.363 -4.789 -12.145 1.00 80.56 82 PRO A CA 1
ATOM 642 C C . PRO A 1 82 ? 19.698 -4.205 -12.642 1.00 80.56 82 PRO A C 1
ATOM 644 O O . PRO A 1 82 ? 19.768 -3.030 -13.012 1.00 80.56 82 PRO A O 1
ATOM 647 N N . ARG A 1 83 ? 20.778 -4.999 -12.657 1.00 82.69 83 ARG A N 1
ATOM 648 C CA . ARG A 1 83 ? 22.072 -4.609 -13.241 1.00 82.69 83 ARG A CA 1
ATOM 649 C C . ARG A 1 83 ? 22.096 -4.747 -14.757 1.00 82.69 83 ARG A C 1
ATOM 651 O O . ARG A 1 83 ? 22.992 -4.197 -15.393 1.00 82.69 83 ARG A O 1
ATOM 658 N N . THR A 1 84 ? 21.123 -5.449 -15.334 1.00 86.81 84 THR A N 1
ATOM 659 C CA . THR A 1 84 ? 21.011 -5.568 -16.787 1.00 86.81 84 THR A CA 1
ATOM 660 C C . THR A 1 84 ? 20.859 -4.181 -17.426 1.00 86.81 84 THR A C 1
ATOM 662 O O . THR A 1 84 ? 20.187 -3.304 -16.861 1.00 86.81 84 THR A O 1
ATOM 665 N N . PRO A 1 85 ? 21.483 -3.936 -18.592 1.00 84.75 85 PRO A N 1
ATOM 666 C CA . PRO A 1 85 ? 21.270 -2.702 -19.347 1.00 84.75 85 PRO A CA 1
ATOM 667 C C . PRO A 1 85 ? 19.786 -2.444 -19.653 1.00 84.75 85 PRO A C 1
ATOM 669 O O . PRO A 1 85 ? 19.351 -1.295 -19.708 1.00 84.75 85 PRO A O 1
ATOM 672 N N . GLU A 1 86 ? 18.996 -3.511 -19.777 1.00 88.31 86 GLU A N 1
ATOM 673 C CA . GLU A 1 86 ? 17.576 -3.489 -20.120 1.00 88.31 86 GLU A CA 1
ATOM 674 C C . GLU A 1 86 ? 16.666 -3.147 -18.930 1.00 88.31 86 GLU A C 1
ATOM 676 O O . GLU A 1 86 ? 15.496 -2.831 -19.140 1.00 88.31 86 GLU A O 1
ATOM 681 N N . ALA A 1 87 ? 17.167 -3.158 -17.687 1.00 91.00 87 ALA A N 1
ATOM 682 C CA . ALA A 1 87 ? 16.339 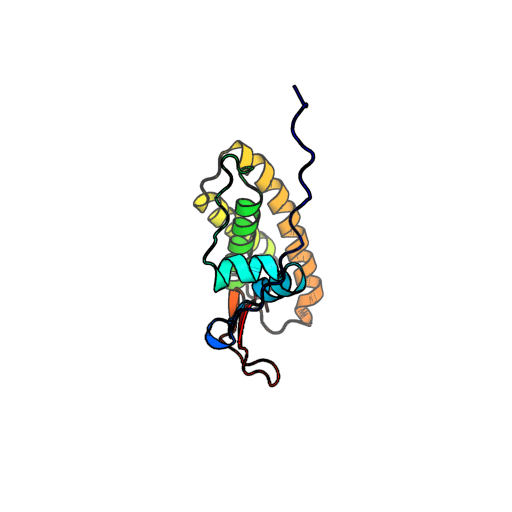-2.982 -16.492 1.00 91.00 87 ALA A CA 1
ATOM 683 C C . ALA A 1 87 ? 15.553 -1.660 -16.492 1.00 91.00 87 ALA A C 1
ATOM 685 O O . ALA A 1 87 ? 14.359 -1.641 -16.194 1.00 91.00 87 ALA A O 1
ATOM 686 N N . LEU A 1 88 ? 16.193 -0.552 -16.883 1.00 94.06 88 LEU A N 1
ATOM 687 C CA . LEU A 1 88 ? 15.507 0.738 -16.985 1.00 94.06 88 LEU A CA 1
ATOM 688 C C . LEU A 1 88 ? 14.440 0.720 -18.081 1.00 94.06 88 LEU A C 1
ATOM 690 O O . LEU A 1 88 ? 13.328 1.186 -17.852 1.00 94.06 88 LEU A O 1
ATOM 694 N N . ALA A 1 89 ? 14.749 0.146 -19.245 1.00 93.56 89 ALA A N 1
ATOM 695 C CA . ALA A 1 89 ? 13.781 0.016 -20.329 1.00 93.56 89 ALA A CA 1
ATOM 696 C C . ALA A 1 89 ? 12.575 -0.842 -19.905 1.00 93.56 89 ALA A C 1
ATOM 698 O O . ALA A 1 89 ? 11.439 -0.480 -20.201 1.00 93.56 89 ALA A O 1
ATOM 699 N N . GLY A 1 90 ? 12.810 -1.916 -19.145 1.00 93.56 90 GLY A N 1
ATOM 700 C CA . GLY A 1 90 ? 11.763 -2.755 -18.562 1.00 93.56 90 GLY A CA 1
ATOM 701 C C . GLY A 1 90 ? 10.865 -1.992 -17.586 1.00 93.56 90 GLY A C 1
ATOM 702 O O . GLY A 1 90 ? 9.643 -2.061 -17.698 1.00 93.56 90 GLY A O 1
ATOM 703 N N . LEU A 1 91 ? 11.443 -1.197 -16.679 1.00 94.56 91 LEU A N 1
ATOM 704 C CA . LEU A 1 91 ? 10.665 -0.377 -15.742 1.00 94.56 91 LEU A CA 1
ATOM 705 C C . LEU A 1 91 ? 9.851 0.708 -16.461 1.00 94.56 91 LEU A C 1
ATOM 707 O O . LEU A 1 91 ? 8.699 0.958 -16.110 1.00 94.56 91 LEU A O 1
ATOM 711 N N . ILE A 1 92 ? 10.417 1.325 -17.500 1.00 96.12 92 ILE A N 1
ATOM 712 C CA . ILE A 1 92 ? 9.695 2.281 -18.346 1.00 96.12 92 ILE A CA 1
ATOM 713 C C . ILE A 1 92 ? 8.546 1.596 -19.096 1.00 96.12 92 ILE A C 1
ATOM 715 O O . ILE A 1 92 ? 7.452 2.154 -19.157 1.00 96.12 92 ILE A O 1
ATOM 719 N N . ALA A 1 93 ? 8.754 0.389 -19.626 1.00 95.19 93 ALA A N 1
ATOM 720 C CA . ALA A 1 93 ? 7.712 -0.376 -20.308 1.00 95.19 93 ALA A CA 1
ATOM 721 C C . ALA A 1 93 ? 6.566 -0.768 -19.359 1.00 95.19 93 ALA A C 1
ATOM 723 O O . ALA A 1 93 ? 5.400 -0.586 -19.709 1.00 95.19 93 ALA A O 1
ATOM 724 N N . ALA A 1 94 ? 6.882 -1.215 -18.139 1.00 94.94 94 ALA A N 1
ATOM 725 C CA . ALA A 1 94 ? 5.887 -1.451 -17.091 1.00 94.94 94 ALA A CA 1
ATOM 726 C C . ALA A 1 94 ? 5.119 -0.161 -16.753 1.00 94.94 94 ALA A C 1
ATOM 728 O O . ALA A 1 94 ? 3.891 -0.160 -16.694 1.00 94.94 94 ALA A O 1
ATOM 729 N N . GLY A 1 95 ? 5.841 0.960 -16.638 1.00 95.75 95 GLY A N 1
ATOM 730 C CA . GLY A 1 95 ? 5.268 2.296 -16.502 1.00 95.75 95 GLY A CA 1
ATOM 731 C C . GLY A 1 95 ? 4.232 2.601 -17.580 1.00 95.75 95 GLY A C 1
ATOM 732 O O . GLY A 1 95 ? 3.095 2.945 -17.271 1.00 95.75 95 GLY A O 1
ATOM 733 N N . ARG A 1 96 ? 4.601 2.430 -18.852 1.00 96.25 96 ARG A N 1
ATOM 734 C CA . ARG A 1 96 ? 3.701 2.663 -19.991 1.00 96.25 96 ARG A CA 1
ATOM 735 C C . ARG A 1 96 ? 2.441 1.809 -19.924 1.00 96.25 96 ARG A C 1
ATOM 737 O O . ARG A 1 96 ? 1.362 2.337 -20.174 1.00 96.25 96 ARG A O 1
ATOM 744 N N . ALA A 1 97 ? 2.574 0.531 -19.580 1.00 95.88 97 ALA A N 1
ATOM 745 C CA . ALA A 1 97 ? 1.439 -0.378 -19.488 1.00 95.88 97 ALA A CA 1
ATOM 746 C C . ALA A 1 97 ? 0.429 0.093 -18.429 1.00 95.88 97 ALA A C 1
ATOM 748 O O . ALA A 1 97 ? -0.751 0.249 -18.734 1.00 95.88 97 ALA A O 1
ATOM 749 N N . CYS A 1 98 ? 0.897 0.414 -17.220 1.00 95.31 98 CYS A N 1
ATOM 750 C CA . CYS A 1 98 ? 0.007 0.837 -16.140 1.00 95.31 98 CYS A CA 1
ATOM 751 C C . CYS A 1 98 ? -0.584 2.238 -16.359 1.00 95.31 98 CYS A C 1
ATOM 753 O O . CYS A 1 98 ? -1.732 2.473 -15.997 1.00 95.31 98 CYS A O 1
ATOM 755 N N . PHE A 1 99 ? 0.162 3.180 -16.953 1.00 94.12 99 PHE A N 1
ATOM 756 C CA . PHE A 1 99 ? -0.385 4.499 -17.305 1.00 94.12 99 PHE A CA 1
ATOM 757 C C . PHE A 1 99 ? -1.498 4.385 -18.356 1.00 94.12 99 PHE A C 1
ATOM 759 O O . PHE A 1 99 ? -2.527 5.047 -18.223 1.00 94.12 99 PHE A O 1
ATOM 766 N N . ALA A 1 100 ? -1.321 3.513 -19.356 1.00 93.94 100 ALA A N 1
ATOM 767 C CA . ALA A 1 100 ? -2.348 3.241 -20.356 1.00 93.94 100 ALA A CA 1
ATOM 768 C C . ALA A 1 100 ? -3.601 2.601 -19.734 1.00 93.94 100 ALA A C 1
ATOM 770 O O . ALA A 1 100 ? -4.716 3.000 -20.061 1.00 93.94 100 ALA A O 1
ATOM 771 N N . GLU A 1 101 ? -3.426 1.653 -18.809 1.00 94.25 101 GLU A N 1
ATOM 772 C CA . GLU A 1 101 ? -4.532 1.017 -18.083 1.00 94.25 101 GLU A CA 1
ATOM 773 C C . GLU A 1 101 ? -5.280 2.001 -17.172 1.00 94.25 101 GLU A C 1
ATOM 775 O O . GLU A 1 101 ? -6.508 1.981 -17.111 1.00 94.25 101 GLU A O 1
ATOM 780 N N . ALA A 1 102 ? -4.554 2.902 -16.505 1.00 90.69 102 ALA A N 1
ATOM 781 C CA . ALA A 1 102 ? -5.141 3.915 -15.633 1.00 90.69 102 ALA A CA 1
ATOM 782 C C . ALA A 1 102 ? -5.974 4.964 -16.390 1.00 90.69 102 ALA A C 1
ATOM 784 O O . ALA A 1 102 ? -6.772 5.655 -15.754 1.00 90.69 102 ALA A O 1
ATOM 785 N N . ALA A 1 103 ? -5.789 5.090 -17.713 1.00 89.69 103 ALA A N 1
ATOM 786 C CA . ALA A 1 103 ? -6.540 5.984 -18.597 1.00 89.69 103 ALA A CA 1
ATOM 787 C C . ALA A 1 103 ? -6.688 7.411 -18.027 1.00 89.69 103 ALA A C 1
ATOM 789 O O . ALA A 1 103 ? -7.783 7.979 -17.968 1.00 89.69 103 ALA A O 1
ATOM 790 N N . LEU A 1 104 ? -5.571 7.970 -17.552 1.00 87.62 104 LEU A N 1
ATOM 791 C CA . LEU A 1 104 ? -5.552 9.259 -16.866 1.00 87.62 104 LEU A CA 1
ATOM 792 C C . LEU A 1 104 ? -5.906 10.418 -17.816 1.00 87.62 104 LEU A C 1
ATOM 794 O O . LEU A 1 104 ? -5.619 10.352 -19.014 1.00 87.62 104 LEU A O 1
ATOM 798 N N . PRO A 1 105 ? -6.459 11.528 -17.292 1.00 89.94 105 PRO A N 1
ATOM 799 C CA . PRO A 1 105 ? -6.554 12.772 -18.045 1.00 89.94 105 PRO A CA 1
ATOM 800 C C . PRO A 1 105 ? -5.185 13.211 -18.587 1.00 89.94 105 PRO A C 1
ATOM 802 O O . PRO A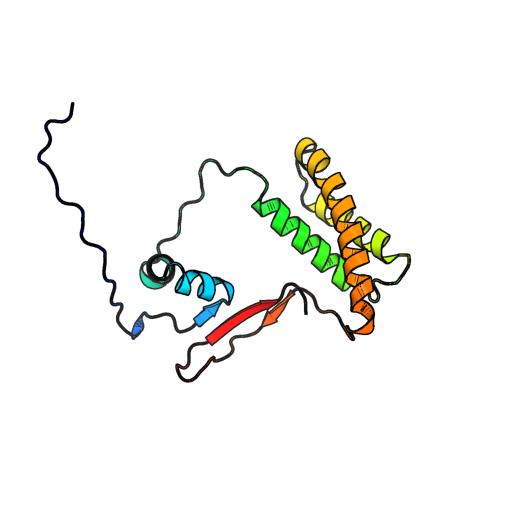 1 105 ? -4.164 13.090 -17.904 1.00 89.94 105 PRO A O 1
ATOM 805 N N . ALA A 1 106 ? -5.163 13.743 -19.811 1.00 88.88 106 ALA A N 1
ATOM 806 C CA . ALA A 1 106 ? -3.921 14.052 -20.525 1.00 88.88 106 ALA A CA 1
ATOM 807 C C . ALA A 1 106 ? -3.025 15.067 -19.789 1.00 88.88 106 ALA A C 1
ATOM 809 O O . ALA A 1 106 ? -1.800 14.976 -19.843 1.00 88.88 106 ALA A O 1
ATOM 810 N N . ASP A 1 107 ? -3.621 16.024 -19.080 1.00 88.25 107 ASP A N 1
ATOM 811 C CA . ASP A 1 107 ? -2.920 17.008 -18.254 1.00 88.25 107 ASP A CA 1
ATOM 812 C C . ASP A 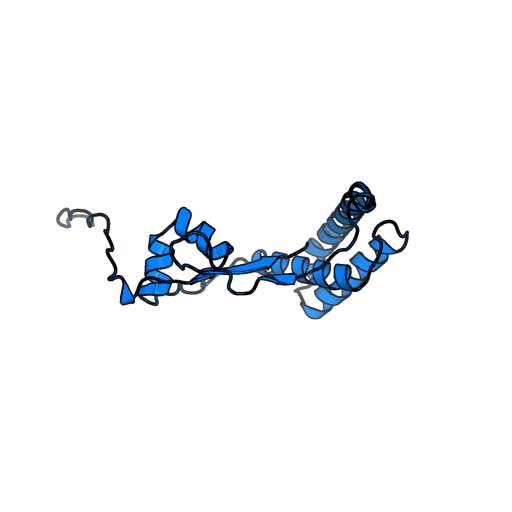1 107 ? -2.265 16.370 -17.018 1.00 88.25 107 ASP A C 1
ATOM 814 O O . ASP A 1 107 ? -1.132 16.711 -16.669 1.00 88.25 107 ASP A O 1
ATOM 818 N N . VAL A 1 108 ? -2.929 15.394 -16.395 1.00 88.50 108 VAL A N 1
ATOM 819 C CA . VAL A 1 108 ? -2.380 14.623 -15.271 1.00 88.50 108 VAL A CA 1
ATOM 820 C C . VAL A 1 108 ? -1.206 13.761 -15.735 1.00 88.50 108 VAL A C 1
ATOM 822 O O . VAL A 1 108 ? -0.128 13.810 -15.131 1.00 88.50 108 VAL A O 1
ATOM 825 N N . GLU A 1 109 ? -1.376 13.015 -16.830 1.00 90.50 109 GLU A N 1
ATOM 826 C CA . GLU A 1 109 ? -0.316 12.180 -17.405 1.00 90.50 109 GLU A CA 1
ATOM 827 C C . GLU A 1 109 ? 0.906 13.016 -17.806 1.00 90.50 109 GLU A C 1
ATOM 829 O O . GLU A 1 109 ? 2.030 12.666 -17.438 1.00 90.50 109 GLU A O 1
ATOM 834 N N . ALA A 1 110 ? 0.702 14.161 -18.468 1.00 90.38 110 ALA A N 1
ATOM 835 C CA . ALA A 1 110 ? 1.782 15.056 -18.887 1.00 90.38 110 ALA A CA 1
ATOM 836 C C . ALA A 1 110 ? 2.649 15.549 -17.715 1.00 90.38 110 ALA A C 1
ATOM 838 O O . ALA A 1 110 ? 3.846 15.796 -17.880 1.00 90.38 110 ALA A O 1
ATOM 839 N N . VAL A 1 111 ? 2.073 15.670 -16.515 1.00 90.44 111 VAL A N 1
ATOM 840 C CA . VAL A 1 111 ? 2.806 16.056 -15.300 1.00 90.44 111 VAL A CA 1
ATOM 841 C C . VAL A 1 111 ? 3.455 14.850 -14.622 1.00 90.44 111 VAL A C 1
ATOM 843 O O . VAL A 1 111 ? 4.557 14.960 -14.073 1.00 90.44 111 VAL A O 1
ATOM 846 N N . TRP A 1 112 ? 2.773 13.708 -14.588 1.00 91.25 112 TRP A N 1
ATOM 847 C CA . TRP A 1 112 ? 3.212 12.547 -13.815 1.00 91.25 112 TRP A CA 1
ATOM 848 C C . TRP A 1 112 ? 4.246 11.707 -14.544 1.00 91.25 112 TRP A C 1
ATOM 850 O O . TRP A 1 112 ? 5.180 11.229 -13.902 1.00 91.25 112 TRP A O 1
ATOM 860 N N . TRP A 1 113 ? 4.126 11.570 -15.862 1.00 94.12 113 TRP A N 1
ATOM 861 C CA . TRP A 1 113 ? 5.021 10.740 -16.653 1.00 94.12 113 TRP A CA 1
ATOM 862 C C . TRP A 1 113 ? 6.493 11.193 -16.569 1.00 94.12 113 TRP A C 1
ATOM 864 O O . TRP A 1 113 ? 7.329 10.385 -16.160 1.00 94.12 113 TRP A O 1
ATOM 874 N N . PRO A 1 114 ? 6.850 12.477 -16.789 1.00 93.56 114 PRO A N 1
ATOM 875 C CA . PRO A 1 114 ? 8.247 12.913 -16.678 1.00 93.56 114 PRO A CA 1
ATOM 876 C C . PRO A 1 114 ? 8.812 12.785 -15.256 1.00 93.56 114 PRO A C 1
ATOM 878 O O . PRO A 1 114 ? 10.021 12.649 -15.054 1.00 93.56 114 PRO A O 1
ATOM 881 N N . ARG A 1 115 ? 7.947 12.856 -14.233 1.00 91.75 115 ARG A N 1
ATOM 882 C CA . ARG A 1 115 ? 8.339 12.619 -12.834 1.00 91.75 115 ARG A CA 1
ATOM 883 C C . ARG A 1 115 ? 8.614 11.140 -12.591 1.00 91.75 115 ARG A C 1
ATOM 885 O O . ARG A 1 115 ? 9.589 10.819 -11.915 1.00 91.75 115 ARG A O 1
ATOM 892 N N . PHE A 1 116 ? 7.781 10.268 -13.153 1.00 93.75 116 PHE A N 1
ATOM 893 C CA . PHE A 1 116 ? 7.985 8.830 -13.109 1.00 93.75 116 PHE A CA 1
ATOM 894 C C . PHE A 1 116 ? 9.283 8.426 -13.819 1.00 93.75 116 PHE A C 1
ATOM 896 O O . PHE A 1 116 ? 10.060 7.691 -13.228 1.00 93.75 116 PHE A O 1
ATOM 903 N N . GLU A 1 117 ? 9.595 8.960 -15.004 1.00 95.31 117 GLU A N 1
ATOM 904 C CA . GLU A 1 117 ? 10.854 8.649 -15.710 1.00 95.31 117 GLU A CA 1
ATOM 905 C C . GLU A 1 117 ? 12.095 8.959 -14.862 1.00 95.31 117 GLU A C 1
ATOM 907 O O . GLU A 1 117 ? 13.015 8.144 -14.757 1.00 95.31 117 GLU A O 1
ATOM 912 N N . LYS A 1 118 ? 12.101 10.118 -14.192 1.00 93.81 118 LYS A N 1
ATOM 913 C CA . LYS A 1 118 ? 13.179 10.497 -13.265 1.00 93.81 118 LYS A CA 1
ATOM 914 C C . LYS A 1 118 ? 13.254 9.556 -12.065 1.00 93.81 118 LYS A C 1
ATOM 916 O O . LYS A 1 118 ? 14.345 9.171 -11.649 1.00 93.81 118 LYS A O 1
ATOM 921 N N . LEU A 1 119 ? 12.103 9.190 -11.504 1.00 92.62 119 LEU A N 1
ATOM 922 C CA . LEU A 1 119 ? 12.026 8.237 -10.403 1.00 92.62 119 LEU A CA 1
ATOM 923 C C . LEU A 1 119 ? 12.532 6.851 -10.828 1.00 92.62 119 LEU A C 1
ATOM 925 O O . LEU A 1 119 ? 13.301 6.249 -10.090 1.00 92.62 119 LEU A O 1
ATOM 929 N N . ALA A 1 120 ? 12.163 6.375 -12.018 1.00 94.06 120 ALA A N 1
ATOM 930 C CA . ALA A 1 120 ? 12.565 5.081 -12.554 1.00 94.06 120 ALA A CA 1
ATOM 931 C C . ALA A 1 120 ? 14.091 4.964 -12.662 1.00 94.06 120 ALA A C 1
ATOM 933 O O . ALA A 1 120 ? 14.663 3.982 -12.193 1.00 94.06 120 ALA A O 1
ATOM 934 N N . ALA A 1 121 ? 14.763 5.995 -13.184 1.00 93.75 121 ALA A N 1
ATOM 935 C CA . ALA A 1 121 ? 16.224 6.036 -13.226 1.00 93.75 121 ALA A CA 1
ATOM 936 C C . ALA A 1 121 ? 16.848 5.924 -11.822 1.00 93.75 121 ALA A C 1
ATOM 938 O O . ALA A 1 121 ? 17.751 5.115 -11.610 1.00 93.75 121 ALA A O 1
ATOM 939 N N . ASN A 1 122 ? 16.319 6.670 -10.846 1.00 93.12 122 ASN A N 1
ATOM 940 C CA . ASN A 1 122 ? 16.793 6.620 -9.460 1.00 93.12 122 ASN A CA 1
ATOM 941 C C . ASN A 1 122 ? 16.539 5.258 -8.796 1.00 93.12 122 ASN A C 1
ATOM 943 O O . ASN A 1 122 ? 17.369 4.796 -8.018 1.00 93.12 122 ASN A O 1
ATOM 947 N N . ILE A 1 123 ? 15.407 4.612 -9.095 1.00 90.62 123 ILE A N 1
ATOM 948 C CA . ILE A 1 123 ? 15.071 3.281 -8.576 1.00 90.62 123 ILE A CA 1
ATOM 949 C C . ILE A 1 123 ? 16.054 2.241 -9.103 1.00 90.62 123 ILE A C 1
ATOM 951 O O . ILE A 1 123 ? 16.565 1.453 -8.314 1.00 90.62 123 ILE A O 1
ATOM 955 N N . ILE A 1 124 ? 16.355 2.252 -10.404 1.00 91.75 124 ILE A N 1
ATOM 956 C CA . ILE A 1 124 ? 17.321 1.314 -10.988 1.00 91.75 124 ILE A CA 1
ATOM 957 C C . ILE A 1 124 ? 18.715 1.530 -10.409 1.00 91.75 124 ILE A C 1
ATOM 959 O O . ILE A 1 124 ? 19.387 0.560 -10.064 1.00 91.75 124 ILE A O 1
ATOM 963 N N . GLU A 1 125 ? 19.143 2.782 -10.255 1.00 92.06 125 GLU A N 1
ATOM 964 C CA . GLU A 1 125 ? 20.440 3.071 -9.647 1.00 92.06 125 GLU A CA 1
ATOM 965 C C . GLU A 1 125 ? 20.499 2.565 -8.202 1.00 92.06 125 GLU A C 1
ATOM 967 O O . GLU A 1 125 ? 21.417 1.843 -7.819 1.00 92.06 125 GLU A O 1
ATOM 972 N N . TRP A 1 126 ? 19.460 2.843 -7.416 1.00 89.69 126 TRP A N 1
ATOM 973 C CA . TRP A 1 126 ? 19.350 2.337 -6.054 1.00 89.69 126 TRP A CA 1
ATOM 974 C C . TRP A 1 126 ? 19.333 0.801 -5.995 1.00 89.69 126 TRP A C 1
ATOM 976 O O . TRP A 1 126 ? 20.029 0.216 -5.166 1.00 89.69 126 TRP A O 1
ATOM 986 N N . GLU A 1 127 ? 18.607 0.130 -6.891 1.00 87.69 127 GLU A N 1
ATOM 987 C CA . GLU A 1 127 ? 18.572 -1.336 -6.982 1.00 87.69 127 GLU A CA 1
ATOM 988 C C . GLU A 1 127 ? 19.950 -1.931 -7.285 1.00 87.69 127 GLU A C 1
ATOM 990 O O . GLU A 1 127 ? 20.342 -2.928 -6.674 1.00 87.69 127 GLU A O 1
ATOM 995 N N . ARG A 1 128 ? 20.715 -1.304 -8.187 1.00 89.25 128 ARG A N 1
ATOM 996 C CA . ARG A 1 128 ? 22.076 -1.740 -8.534 1.00 89.25 128 ARG A CA 1
ATOM 997 C C . ARG A 1 128 ? 23.005 -1.720 -7.331 1.00 89.25 128 ARG A C 1
ATOM 999 O O . ARG A 1 128 ? 23.726 -2.692 -7.130 1.00 89.25 128 ARG A O 1
ATOM 1006 N N . THR A 1 129 ? 22.936 -0.683 -6.489 1.00 89.56 129 THR A N 1
ATOM 1007 C CA . THR A 1 129 ? 23.798 -0.574 -5.291 1.00 89.56 129 THR A CA 1
ATOM 1008 C C . THR A 1 129 ? 23.603 -1.712 -4.284 1.00 89.56 129 THR A C 1
ATOM 1010 O O . THR A 1 129 ? 24.467 -1.949 -3.444 1.00 89.56 129 THR A O 1
ATOM 1013 N N . ARG A 1 130 ? 22.471 -2.423 -4.350 1.00 86.75 130 ARG A N 1
ATOM 1014 C CA . ARG A 1 130 ? 22.086 -3.471 -3.393 1.00 86.75 130 ARG A CA 1
ATOM 1015 C C . ARG A 1 130 ? 22.033 -4.858 -4.019 1.00 86.75 130 ARG A C 1
ATOM 1017 O O . ARG A 1 130 ? 21.830 -5.826 -3.292 1.00 86.75 130 ARG A O 1
ATOM 1024 N N . ALA A 1 131 ? 22.189 -4.962 -5.338 1.00 84.12 131 ALA A N 1
ATOM 1025 C CA . ALA A 1 131 ? 21.959 -6.194 -6.081 1.00 84.12 131 ALA A CA 1
ATOM 1026 C C . ALA A 1 131 ? 22.830 -7.357 -5.586 1.00 84.12 131 ALA A C 1
ATOM 1028 O O . ALA A 1 131 ? 22.337 -8.475 -5.494 1.00 84.12 131 ALA A O 1
ATOM 1029 N N . ASP A 1 132 ? 24.070 -7.083 -5.180 1.00 83.88 132 ASP A N 1
ATOM 1030 C CA . ASP A 1 132 ? 24.988 -8.111 -4.673 1.00 83.88 132 ASP A CA 1
ATOM 1031 C C . ASP A 1 132 ? 24.575 -8.664 -3.296 1.00 83.88 132 ASP A C 1
ATOM 1033 O O . ASP A 1 132 ? 24.947 -9.778 -2.936 1.00 83.88 132 ASP A O 1
ATOM 1037 N N . ALA A 1 133 ? 23.774 -7.913 -2.532 1.00 85.56 133 ALA A N 1
ATOM 1038 C CA . ALA A 1 133 ? 23.234 -8.332 -1.239 1.00 85.56 133 ALA A CA 1
ATOM 1039 C C . ALA A 1 133 ? 21.826 -8.954 -1.340 1.00 85.56 133 ALA A C 1
ATOM 1041 O O . ALA A 1 133 ? 21.254 -9.338 -0.318 1.00 85.56 133 ALA A O 1
ATOM 1042 N N . VAL A 1 134 ? 21.244 -9.035 -2.542 1.00 83.81 134 VAL A N 1
ATOM 1043 C CA . VAL A 1 134 ? 19.865 -9.491 -2.769 1.00 83.81 134 VAL A CA 1
ATOM 1044 C C . VAL A 1 134 ? 19.869 -10.752 -3.629 1.00 83.81 134 VAL A C 1
ATOM 1046 O O . VAL A 1 134 ? 20.010 -10.692 -4.848 1.00 83.81 134 VAL A O 1
ATOM 1049 N N . THR A 1 135 ? 19.656 -11.906 -2.995 1.00 82.75 135 THR A N 1
ATOM 1050 C CA . THR A 1 135 ? 19.600 -13.208 -3.686 1.00 82.75 135 THR A CA 1
ATOM 1051 C C . THR A 1 135 ? 18.349 -13.361 -4.551 1.00 82.75 135 THR A C 1
ATOM 1053 O O . THR A 1 135 ? 18.396 -13.970 -5.618 1.00 82.75 135 THR A O 1
ATOM 1056 N N . ARG A 1 136 ? 17.207 -12.850 -4.082 1.00 80.75 136 ARG A N 1
ATOM 1057 C CA . ARG A 1 136 ? 15.917 -12.942 -4.771 1.00 80.75 136 ARG A CA 1
ATOM 1058 C C . ARG A 1 136 ? 15.022 -11.787 -4.348 1.00 80.75 136 ARG A C 1
ATOM 1060 O O . ARG A 1 136 ? 15.153 -11.307 -3.229 1.00 80.75 136 ARG A O 1
ATOM 1067 N N . ARG A 1 137 ? 14.137 -11.372 -5.252 1.00 79.31 137 ARG A N 1
ATOM 1068 C CA . ARG A 1 137 ? 13.135 -10.328 -5.029 1.00 79.31 137 ARG A CA 1
ATOM 1069 C C . ARG A 1 137 ? 11.752 -10.949 -5.119 1.00 79.31 137 ARG A C 1
ATOM 1071 O O . ARG A 1 137 ? 11.497 -11.726 -6.041 1.00 79.31 137 ARG A O 1
ATOM 1078 N N . TYR A 1 138 ? 10.886 -10.587 -4.187 1.00 80.06 138 TYR A N 1
ATOM 1079 C CA . TYR A 1 138 ? 9.466 -10.907 -4.233 1.00 80.06 138 TYR A CA 1
ATOM 1080 C C . TYR A 1 138 ? 8.654 -9.616 -4.122 1.00 80.06 138 TYR A C 1
ATOM 1082 O O . TYR A 1 138 ? 9.054 -8.696 -3.407 1.00 80.06 138 TYR A O 1
ATOM 1090 N N . ALA A 1 139 ? 7.530 -9.541 -4.831 1.00 79.31 139 ALA A N 1
ATOM 1091 C CA . ALA A 1 139 ? 6.632 -8.389 -4.809 1.00 79.31 139 ALA A CA 1
ATOM 1092 C C . ALA A 1 139 ? 5.242 -8.808 -4.332 1.00 79.31 139 ALA A C 1
ATOM 1094 O O . ALA A 1 139 ? 4.770 -9.887 -4.682 1.00 79.31 139 ALA A O 1
ATOM 1095 N N . GLU A 1 140 ? 4.602 -7.937 -3.551 1.00 79.56 140 GLU A N 1
ATOM 1096 C CA . GLU A 1 140 ? 3.254 -8.137 -2.993 1.00 79.56 140 GLU A CA 1
ATOM 1097 C C . GLU A 1 140 ? 3.064 -9.450 -2.208 1.00 79.56 140 GLU A C 1
ATOM 1099 O O . GLU A 1 140 ? 1.981 -10.041 -2.178 1.00 79.56 140 GLU A O 1
ATOM 1104 N N . GLU A 1 141 ? 4.107 -9.906 -1.514 1.00 83.88 141 GLU A N 1
ATOM 1105 C CA . GLU A 1 141 ? 4.026 -11.131 -0.722 1.00 83.88 141 GLU A CA 1
ATOM 1106 C C . GLU A 1 141 ? 3.067 -10.965 0.455 1.00 83.88 141 GLU A C 1
ATOM 1108 O O . GLU A 1 141 ? 3.146 -10.026 1.261 1.00 83.88 141 GLU A O 1
ATOM 1113 N N . ARG A 1 142 ? 2.143 -11.921 0.570 1.00 85.88 142 ARG A N 1
ATOM 1114 C CA . ARG A 1 142 ? 1.111 -11.899 1.599 1.00 85.88 142 ARG A CA 1
ATOM 1115 C C . ARG A 1 142 ? 1.578 -12.645 2.837 1.00 85.88 142 ARG A C 1
ATOM 1117 O O . ARG A 1 142 ? 1.702 -13.868 2.845 1.00 85.88 142 ARG A O 1
ATOM 1124 N N . ALA A 1 143 ? 1.683 -11.920 3.943 1.00 87.12 143 ALA A N 1
ATOM 1125 C CA . ALA A 1 143 ? 1.765 -12.533 5.255 1.00 87.12 143 ALA A CA 1
ATOM 1126 C C . ALA A 1 143 ? 0.361 -12.969 5.701 1.00 87.12 143 ALA A C 1
ATOM 1128 O O . ALA A 1 143 ? -0.547 -12.147 5.878 1.00 87.12 143 ALA A O 1
ATOM 1129 N N . GLY A 1 144 ? 0.189 -14.280 5.889 1.00 90.94 144 GLY A N 1
ATOM 1130 C CA . GLY A 1 144 ? -1.004 -14.859 6.505 1.00 90.94 144 GLY A CA 1
ATOM 1131 C C . GLY A 1 144 ? -1.226 -14.365 7.940 1.00 90.94 144 GLY A C 1
ATOM 1132 O O . GLY A 1 144 ? -0.439 -13.594 8.486 1.00 90.94 144 GLY A O 1
ATOM 1133 N N . LYS A 1 145 ? -2.323 -14.806 8.566 1.00 93.44 145 LYS A N 1
ATOM 1134 C CA . LYS A 1 145 ? -2.589 -14.488 9.974 1.00 93.44 145 LYS A CA 1
ATOM 1135 C C . LYS A 1 145 ? -1.557 -15.178 10.858 1.00 93.44 145 LYS A C 1
ATOM 1137 O O . LYS A 1 145 ? -1.612 -16.391 11.039 1.00 93.44 145 LYS A O 1
ATOM 1142 N N . THR A 1 146 ? -0.679 -14.387 11.449 1.00 93.62 146 THR A N 1
ATOM 1143 C CA . THR A 1 146 ? 0.389 -14.866 12.323 1.00 93.62 146 THR A CA 1
ATOM 1144 C C . THR A 1 146 ? 0.129 -14.385 13.738 1.00 93.62 146 THR A C 1
ATOM 1146 O O . THR A 1 146 ? -0.149 -13.206 13.949 1.00 93.62 146 THR A O 1
ATOM 1149 N N . VAL A 1 147 ? 0.190 -15.290 14.714 1.00 94.31 147 VAL A N 1
ATOM 1150 C CA . VAL A 1 147 ? 0.047 -14.941 16.135 1.00 94.31 147 VAL A CA 1
ATOM 1151 C C . VAL A 1 147 ? 1.256 -14.124 16.579 1.00 94.31 147 VAL A C 1
ATOM 1153 O O . VAL A 1 147 ? 2.393 -14.478 16.271 1.00 94.31 147 VAL A O 1
ATOM 1156 N N . VAL A 1 148 ? 1.013 -13.038 17.312 1.00 89.62 148 VAL A N 1
ATOM 1157 C CA . VAL A 1 148 ? 2.065 -12.156 17.821 1.00 89.62 148 VAL A CA 1
ATOM 1158 C C . VAL A 1 148 ? 1.995 -12.072 19.339 1.00 89.62 148 VAL A C 1
ATOM 1160 O O . VAL A 1 148 ? 0.954 -11.766 19.921 1.00 89.62 148 VAL A O 1
ATOM 1163 N N . GLY A 1 149 ? 3.137 -12.314 19.985 1.00 85.62 149 GLY A N 1
ATOM 1164 C CA . GLY A 1 149 ? 3.250 -12.309 21.440 1.00 85.62 149 GLY A CA 1
ATOM 1165 C C . GLY A 1 149 ? 2.419 -13.411 22.106 1.00 85.62 149 GLY A C 1
ATOM 1166 O O . GLY A 1 149 ? 2.128 -14.444 21.512 1.00 85.62 149 GLY A O 1
ATOM 1167 N N . GLN A 1 150 ? 2.050 -13.185 23.367 1.00 87.69 150 GLN A N 1
ATOM 1168 C CA . GLN A 1 150 ? 1.324 -14.160 24.197 1.00 87.69 150 GLN A CA 1
ATOM 1169 C C . GLN A 1 150 ? -0.183 -13.874 24.299 1.00 87.69 150 GLN A C 1
ATOM 1171 O O . GLN A 1 150 ? -0.912 -14.617 24.945 1.00 87.69 150 GLN A O 1
ATOM 1176 N N . SER A 1 151 ? -0.669 -12.796 23.676 1.00 83.31 151 SER A N 1
ATOM 1177 C CA . SER A 1 151 ? -2.069 -12.358 23.774 1.00 83.31 151 SER A CA 1
ATOM 1178 C C . SER A 1 151 ? -3.031 -13.141 22.875 1.00 83.31 151 SER A C 1
ATOM 1180 O O . SER A 1 151 ? -4.240 -12.947 22.972 1.00 83.31 151 SER A O 1
ATOM 1182 N N . GLY A 1 152 ? -2.515 -13.978 21.967 1.00 87.12 152 GLY A N 1
ATOM 1183 C CA . GLY A 1 152 ? -3.313 -14.668 20.947 1.00 87.12 152 GLY A CA 1
ATOM 1184 C C . GLY A 1 152 ? -3.805 -13.756 19.814 1.00 87.12 152 GLY A C 1
ATOM 1185 O O . GLY A 1 152 ? -4.539 -14.210 18.938 1.00 87.12 152 GLY A O 1
ATOM 1186 N N . VAL A 1 153 ? -3.403 -12.479 19.805 1.00 92.25 153 VAL A N 1
ATOM 1187 C CA . VAL A 1 153 ? -3.716 -11.541 18.721 1.00 92.25 153 VAL A CA 1
ATOM 1188 C C . VAL A 1 153 ? -2.943 -11.929 17.465 1.00 92.25 153 VAL A C 1
ATOM 1190 O O . VAL A 1 153 ? -1.778 -12.319 17.530 1.00 92.25 153 VAL A O 1
ATOM 1193 N N . THR A 1 154 ? -3.589 -11.797 16.309 1.00 95.81 154 THR A N 1
ATOM 1194 C CA . THR A 1 154 ? -2.982 -12.105 15.011 1.00 95.81 154 THR A CA 1
ATOM 1195 C C . THR A 1 154 ? -2.735 -10.854 14.179 1.00 95.81 154 THR A C 1
ATOM 1197 O O . THR A 1 154 ? -3.572 -9.952 14.148 1.00 95.81 154 THR A O 1
ATOM 1200 N N . LEU A 1 155 ? -1.621 -10.834 13.448 1.00 94.81 155 LEU A N 1
ATOM 1201 C CA . LEU A 1 155 ? -1.316 -9.827 12.436 1.00 94.81 155 LEU A CA 1
ATOM 1202 C C . LEU A 1 155 ? -1.321 -10.438 11.038 1.00 94.81 155 LEU A C 1
ATOM 1204 O O . LEU A 1 155 ? -0.968 -11.600 10.863 1.00 94.81 155 LEU A O 1
ATOM 1208 N N . SER A 1 156 ? -1.706 -9.645 10.045 1.00 95.00 156 SER A N 1
ATOM 1209 C CA . SER A 1 156 ? -1.471 -9.945 8.628 1.00 95.00 156 SER A CA 1
ATOM 1210 C C . SER A 1 156 ? -1.002 -8.696 7.900 1.00 95.00 156 SER A C 1
ATOM 1212 O O . SER A 1 156 ? -1.246 -7.575 8.352 1.00 95.00 156 SER A O 1
ATOM 1214 N N . GLY A 1 157 ? -0.379 -8.865 6.747 1.00 91.00 157 GLY A N 1
ATOM 1215 C CA . GLY A 1 157 ? 0.085 -7.738 5.957 1.00 91.00 157 GLY A CA 1
ATOM 1216 C C . GLY A 1 157 ? 0.422 -8.140 4.539 1.00 91.00 157 GLY A C 1
ATOM 1217 O O . GLY A 1 157 ? 0.488 -9.324 4.213 1.00 91.00 157 GLY A O 1
ATOM 1218 N N . TYR A 1 158 ? 0.641 -7.120 3.728 1.00 87.56 158 TYR A N 1
ATOM 1219 C CA . TYR A 1 158 ? 1.233 -7.251 2.411 1.00 87.56 158 TYR A CA 1
ATOM 1220 C C . TYR A 1 158 ? 2.584 -6.562 2.475 1.00 87.56 158 TYR A C 1
ATOM 1222 O O . TYR A 1 158 ? 2.673 -5.414 2.921 1.00 87.56 158 TYR A O 1
ATOM 1230 N N . ALA A 1 159 ? 3.628 -7.290 2.107 1.00 84.81 159 ALA A N 1
ATOM 1231 C CA . ALA A 1 159 ? 4.928 -6.699 1.884 1.00 84.81 159 ALA A CA 1
ATOM 1232 C C . ALA A 1 159 ? 4.981 -6.266 0.422 1.00 84.81 159 ALA A C 1
ATOM 1234 O O . ALA A 1 159 ? 4.911 -7.103 -0.471 1.00 84.81 159 ALA A O 1
ATOM 1235 N N . ASP A 1 160 ? 5.093 -4.961 0.193 1.00 77.56 160 ASP A N 1
ATOM 1236 C CA .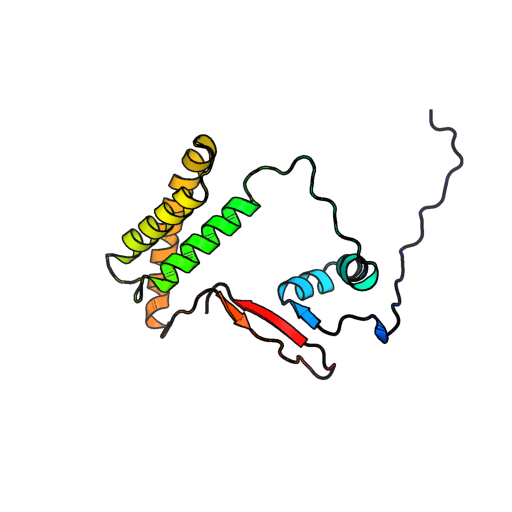 ASP A 1 160 ? 5.227 -4.403 -1.155 1.00 77.56 160 ASP A CA 1
ATOM 1237 C C . ASP A 1 160 ? 6.421 -5.040 -1.888 1.00 77.56 160 ASP A C 1
ATOM 1239 O O . ASP A 1 160 ? 6.296 -5.491 -3.025 1.00 77.56 160 ASP A O 1
ATOM 1243 N N . ARG A 1 161 ? 7.553 -5.198 -1.182 1.00 78.06 161 ARG A N 1
ATOM 1244 C CA . ARG A 1 161 ? 8.747 -5.878 -1.691 1.00 78.06 161 ARG A CA 1
ATOM 1245 C C . ARG A 1 161 ? 9.576 -6.523 -0.575 1.00 78.06 161 ARG A C 1
ATOM 1247 O O . ARG A 1 161 ? 9.748 -5.906 0.480 1.00 78.06 161 ARG A O 1
ATOM 1254 N N . VAL A 1 162 ? 10.102 -7.727 -0.827 1.00 80.50 162 VAL A N 1
ATOM 1255 C CA . VAL A 1 162 ? 10.988 -8.508 0.068 1.00 80.50 162 VAL A CA 1
ATOM 1256 C C . VAL A 1 162 ? 12.231 -8.969 -0.677 1.00 80.50 162 VAL A C 1
ATOM 1258 O O . VAL A 1 162 ? 12.084 -9.447 -1.828 1.00 80.50 162 VAL A O 1
#

Secondary structure (DSSP, 8-state):
---PPPPPPPPPP-----GGGS-SEEEHHHHHHHHH-HHHHHHHHTS---PPPPSS--TTHHHHHHHHHHHHHHHHHH-S-TTSTTHHHHHHHHHHHHHHHHT--HHHHHHHHHHHHHHHHHHHHHHHHHGGG-S---EEEEEEEEE-TTS--EEEEEEEE-

pLDDT: mean 86.31, std 9.33, range [50.47, 96.25]

Sequence (162 aa):
LDTGPRQDFAPRPQPKPPLSVRPTHFSVTEIETLRRDPYAVYARRILGLMPLDQVIRDPGAAERGTLFHAILHLFSGSVADPRTPEALAGLIAAGRACFAEAALPADVEAVWWPRFEKLAANIIEWERTRADAVTRRYAEERAGKTVVGQSGVTLSGYADRV

Radius of gyration: 22.61 Å; chains: 1; bounding box: 52×52×49 Å